Protein AF-A0A6L7U9J9-F1 (afdb_monomer)

Foldseek 3Di:
DFDKADLCRLCVQQVHHSVVVVVCCVVVVQNFDADPVGGGTDTVVSLVVP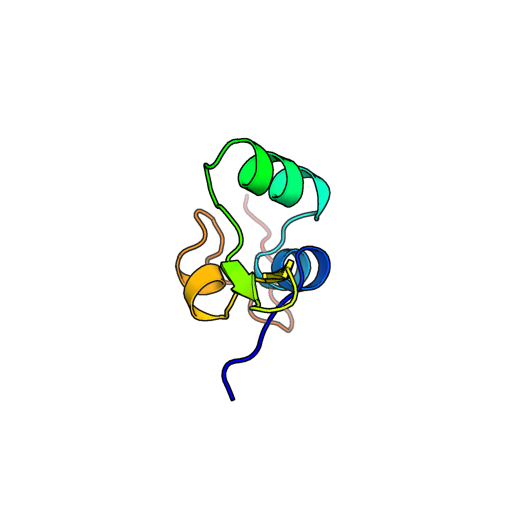VSSDDPPPDDDDDDDD

Nearest PDB structures (foldseek):
  6ama-assembly1_B  TM=6.549E-01  e=4.134E-02  Streptomyces venezuelae
  5i44-assembly4_F-2  TM=6.941E-01  e=7.243E-02  Bacillus subtilis subsp. subtilis str. 168
  6amk-assembly1_B  TM=6.425E-01  e=9.587E-02  Streptomyces venezuelae
  6amk-assembly1_A  TM=6.748E-01  e=1.802E-01  Streptomyces venezuelae
  6ama-assembly1_A  TM=6.621E-01  e=2.744E-01  Streptomyces venezuelae

Mean predicted aligned error: 8.78 Å

pLDDT: mean 78.72, std 17.71, range [36.75, 92.38]

Secondary structure (DSSP, 8-state):
---EE-HHHHHHHTT--HHHHHHHHHTTSSPPEE-TTS-EEEEHHHHHTSTT-----SS-------

Solvent-accessible surface area (backbone atoms only — not comparable to full-atom values): 4179 Å² total; per-residue (Å²): 131,85,63,74,25,43,61,62,56,43,14,66,58,41,78,40,64,44,66,66,50,55,50,27,34,72,74,58,79,54,58,63,46,70,47,99,86,73,45,64,30,43,39,64,74,50,41,70,64,36,90,81,26,70,83,67,69,87,78,86,78,88,80,87,78,134

Structure (mmCIF, N/C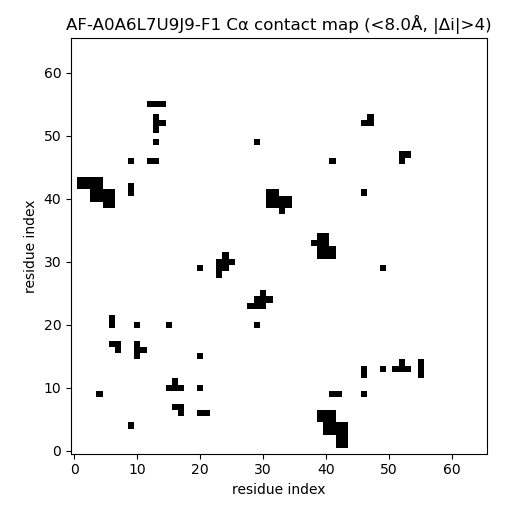A/C/O backbone):
data_AF-A0A6L7U9J9-F1
#
_entry.id   AF-A0A6L7U9J9-F1
#
loop_
_atom_site.group_PDB
_atom_site.id
_atom_site.type_symbol
_atom_site.label_atom_id
_atom_site.label_alt_id
_atom_site.label_comp_id
_atom_site.label_asym_id
_atom_site.label_entity_id
_atom_site.label_seq_id
_atom_site.pdbx_PDB_ins_code
_atom_site.Cartn_x
_atom_site.Cartn_y
_atom_site.Cartn_z
_atom_site.occupancy
_atom_site.B_iso_or_equiv
_atom_site.auth_seq_id
_atom_site.auth_comp_id
_atom_site.auth_asym_id
_atom_site.auth_atom_id
_atom_site.pdbx_PDB_model_num
ATOM 1 N N . MET A 1 1 ? -13.070 -10.547 8.370 1.00 53.00 1 MET A N 1
ATOM 2 C CA . MET A 1 1 ? -12.217 -9.360 8.580 1.00 53.00 1 MET A CA 1
ATOM 3 C C . MET A 1 1 ? -11.414 -9.205 7.312 1.00 53.00 1 MET A C 1
ATOM 5 O O . MET A 1 1 ? -10.732 -10.159 6.964 1.00 53.00 1 MET A O 1
ATOM 9 N N . ASP A 1 2 ? -11.557 -8.094 6.595 1.00 67.94 2 ASP A N 1
ATOM 10 C CA . ASP A 1 2 ? -10.691 -7.810 5.451 1.00 67.94 2 ASP A CA 1
ATOM 11 C C . ASP A 1 2 ? -9.231 -7.801 5.905 1.00 67.94 2 ASP A C 1
ATOM 13 O O . ASP A 1 2 ? -8.883 -7.163 6.905 1.00 67.94 2 ASP A O 1
ATOM 17 N N . GLU A 1 3 ? -8.390 -8.549 5.198 1.00 81.69 3 GLU A N 1
ATOM 18 C CA . GLU A 1 3 ? -6.964 -8.588 5.484 1.00 81.69 3 GLU A CA 1
ATOM 19 C C . GLU A 1 3 ? -6.351 -7.224 5.143 1.00 81.69 3 GLU A C 1
ATOM 21 O O . GLU A 1 3 ? -6.521 -6.696 4.040 1.00 81.69 3 GLU A O 1
ATOM 26 N N . ILE A 1 4 ? -5.681 -6.624 6.130 1.00 89.25 4 ILE A N 1
ATOM 27 C CA . ILE A 1 4 ? -5.034 -5.320 5.994 1.00 89.25 4 ILE A CA 1
ATOM 28 C C . ILE A 1 4 ? -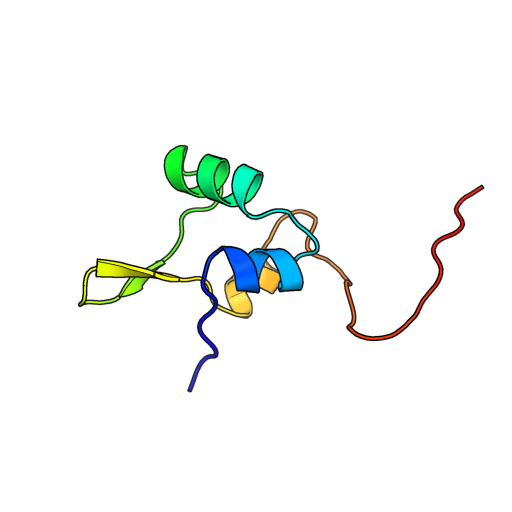3.521 -5.489 5.889 1.00 89.25 4 ILE A C 1
ATOM 30 O O . ILE A 1 4 ? -2.855 -5.975 6.803 1.00 89.25 4 ILE A O 1
ATOM 34 N N . TYR A 1 5 ? -2.962 -5.015 4.785 1.00 89.31 5 TYR A N 1
ATOM 35 C CA . TYR A 1 5 ? -1.541 -5.061 4.491 1.00 89.31 5 TYR A CA 1
ATOM 36 C C . TYR A 1 5 ? -0.876 -3.730 4.798 1.00 89.31 5 TYR A C 1
ATOM 38 O O . TYR A 1 5 ? -1.286 -2.672 4.321 1.00 89.31 5 TYR A O 1
ATOM 46 N N . ARG A 1 6 ? 0.231 -3.766 5.536 1.00 90.00 6 ARG A N 1
ATOM 47 C CA . ARG A 1 6 ? 1.169 -2.633 5.533 1.00 90.00 6 ARG A CA 1
ATOM 48 C C . ARG A 1 6 ? 1.938 -2.595 4.220 1.00 90.00 6 ARG A C 1
ATOM 50 O O . ARG A 1 6 ? 2.081 -3.620 3.570 1.00 90.00 6 ARG A O 1
ATOM 57 N N . ILE A 1 7 ? 2.536 -1.451 3.891 1.00 89.31 7 ILE A N 1
ATOM 58 C CA . ILE A 1 7 ? 3.316 -1.266 2.653 1.00 89.31 7 ILE A CA 1
ATOM 59 C C . ILE A 1 7 ? 4.331 -2.404 2.384 1.00 89.31 7 ILE A C 1
ATOM 61 O O . ILE A 1 7 ? 4.353 -2.892 1.258 1.00 89.31 7 ILE A O 1
ATOM 65 N N . PRO A 1 8 ? 5.115 -2.909 3.362 1.00 88.69 8 PRO A N 1
ATOM 66 C CA . PRO A 1 8 ? 6.009 -4.046 3.112 1.00 88.69 8 PRO A CA 1
ATOM 67 C C . PRO A 1 8 ? 5.281 -5.356 2.770 1.00 88.69 8 PRO A C 1
ATOM 69 O O . PRO A 1 8 ? 5.726 -6.091 1.895 1.00 88.69 8 PRO A O 1
ATOM 72 N N . GLN A 1 9 ? 4.157 -5.641 3.435 1.00 90.25 9 GLN A N 1
ATOM 73 C CA . GLN A 1 9 ? 3.343 -6.838 3.178 1.00 90.25 9 GLN A CA 1
ATOM 74 C C . GLN A 1 9 ? 2.629 -6.736 1.830 1.00 90.25 9 GLN A C 1
ATOM 76 O O . GLN A 1 9 ? 2.620 -7.687 1.058 1.00 90.25 9 GLN A O 1
ATOM 81 N N . PHE A 1 10 ? 2.098 -5.553 1.522 1.00 91.12 10 PHE A N 1
ATOM 82 C CA . PHE A 1 10 ? 1.504 -5.247 0.230 1.00 91.12 10 PHE A CA 1
ATOM 83 C C . PHE A 1 10 ? 2.530 -5.420 -0.890 1.00 91.12 10 PHE A C 1
ATOM 85 O O . PHE A 1 10 ? 2.242 -6.057 -1.893 1.00 91.12 10 PHE A O 1
ATOM 92 N N . GLY A 1 11 ? 3.759 -4.943 -0.677 1.00 90.50 11 GLY A N 1
ATOM 93 C CA . GLY A 1 11 ? 4.871 -5.153 -1.596 1.00 90.50 11 GLY A CA 1
ATOM 94 C C . GLY A 1 11 ? 5.168 -6.622 -1.868 1.00 90.50 11 GLY A C 1
ATOM 95 O O . GLY A 1 11 ? 5.276 -7.011 -3.027 1.00 90.50 11 GLY A O 1
ATOM 96 N N . ALA A 1 12 ? 5.213 -7.458 -0.831 1.00 89.75 12 ALA A N 1
ATOM 97 C CA . ALA A 1 12 ? 5.354 -8.901 -1.017 1.00 89.75 12 ALA A CA 1
ATOM 98 C C . ALA A 1 12 ? 4.183 -9.504 -1.817 1.00 89.75 12 ALA A C 1
ATOM 100 O O . ALA A 1 12 ? 4.406 -10.388 -2.640 1.00 89.75 12 ALA A O 1
ATOM 101 N N . ARG A 1 13 ? 2.958 -8.998 -1.620 1.00 88.81 13 ARG A N 1
ATOM 102 C CA . ARG A 1 13 ? 1.750 -9.460 -2.321 1.00 88.81 13 ARG A CA 1
ATOM 103 C C . ARG A 1 13 ? 1.761 -9.123 -3.812 1.00 88.81 13 ARG A C 1
ATOM 105 O O . ARG A 1 13 ? 1.396 -9.967 -4.618 1.00 88.81 13 ARG A O 1
ATOM 112 N N . VAL A 1 14 ? 2.198 -7.916 -4.174 1.00 87.88 14 VAL A N 1
ATOM 113 C CA . VAL A 1 14 ? 2.200 -7.425 -5.567 1.00 87.88 14 VAL A CA 1
ATOM 114 C C . VAL A 1 14 ? 3.563 -7.557 -6.262 1.00 87.88 14 VAL A C 1
ATOM 116 O O . VAL A 1 14 ? 3.779 -6.963 -7.315 1.00 87.88 14 VAL A O 1
ATOM 119 N N . GLY A 1 15 ?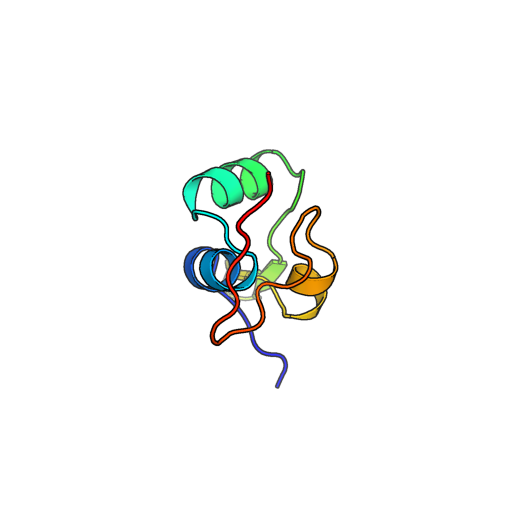 4.515 -8.285 -5.666 1.00 88.25 15 GLY A N 1
ATOM 120 C CA . GLY A 1 15 ? 5.849 -8.487 -6.244 1.00 88.25 15 GLY A CA 1
ATOM 121 C C . GLY A 1 15 ? 6.685 -7.204 -6.358 1.00 88.25 15 GLY A C 1
ATOM 122 O O . GLY A 1 15 ? 7.469 -7.044 -7.294 1.00 88.25 15 GLY A O 1
ATOM 123 N N . ARG A 1 16 ? 6.522 -6.256 -5.427 1.00 86.25 16 ARG A N 1
ATO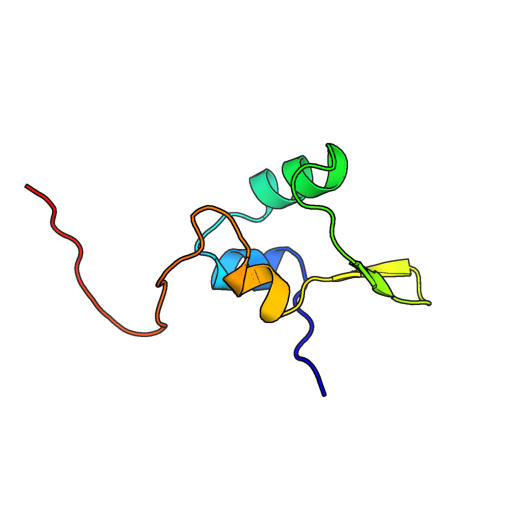M 124 C CA . ARG A 1 16 ? 7.157 -4.931 -5.477 1.00 86.25 16 ARG A CA 1
ATOM 125 C C . ARG A 1 16 ? 7.870 -4.572 -4.178 1.00 86.25 16 ARG A C 1
ATOM 127 O O . ARG A 1 16 ? 7.370 -4.782 -3.080 1.00 86.25 16 ARG A O 1
ATOM 134 N N . SER A 1 17 ? 9.023 -3.920 -4.294 1.00 89.00 17 SER A N 1
ATOM 135 C CA . SER A 1 17 ? 9.720 -3.364 -3.132 1.00 89.00 17 SER A CA 1
ATOM 136 C C . SER A 1 17 ? 8.912 -2.246 -2.462 1.00 89.00 17 SER A C 1
ATOM 138 O O . SER A 1 17 ? 8.239 -1.451 -3.122 1.00 89.00 17 SER A O 1
ATOM 140 N N . ALA A 1 18 ? 9.057 -2.119 -1.141 1.00 87.81 18 ALA A N 1
ATOM 141 C CA . ALA A 1 18 ? 8.372 -1.093 -0.352 1.00 87.81 18 ALA A CA 1
ATOM 142 C C . ALA A 1 18 ? 8.734 0.344 -0.775 1.00 87.81 18 ALA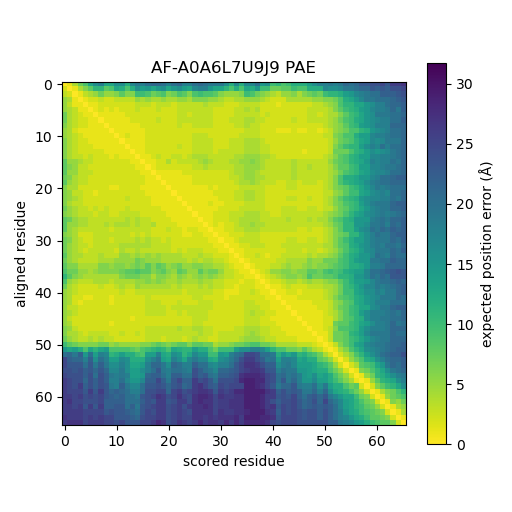 A C 1
ATOM 144 O O . ALA A 1 18 ? 7.899 1.240 -0.695 1.00 87.81 18 ALA A O 1
ATOM 145 N N . HIS A 1 19 ? 9.964 0.584 -1.243 1.00 90.00 19 HIS A N 1
ATOM 146 C CA . HIS A 1 19 ? 10.422 1.930 -1.602 1.00 90.00 19 HIS A CA 1
ATOM 147 C C . HIS A 1 19 ? 9.617 2.555 -2.766 1.00 90.00 19 HIS A C 1
ATOM 149 O O . HIS A 1 19 ? 9.046 3.625 -2.560 1.00 90.00 19 HIS A O 1
ATOM 155 N N . PRO A 1 20 ? 9.463 1.903 -3.940 1.00 88.44 20 PRO A N 1
ATOM 156 C CA . PRO A 1 20 ? 8.544 2.360 -4.986 1.00 88.44 20 PRO A CA 1
ATOM 157 C C . PRO A 1 20 ? 7.109 2.596 -4.503 1.00 88.44 20 PRO A C 1
ATOM 159 O O . PRO A 1 20 ? 6.484 3.574 -4.903 1.00 88.44 20 PRO A O 1
ATOM 162 N N . LEU A 1 21 ? 6.591 1.733 -3.626 1.00 89.62 21 LEU A N 1
ATOM 163 C CA . LEU A 1 21 ? 5.242 1.879 -3.071 1.00 89.62 21 LEU A CA 1
ATOM 164 C C . LEU A 1 21 ? 5.118 3.127 -2.189 1.00 89.62 21 LEU A C 1
ATO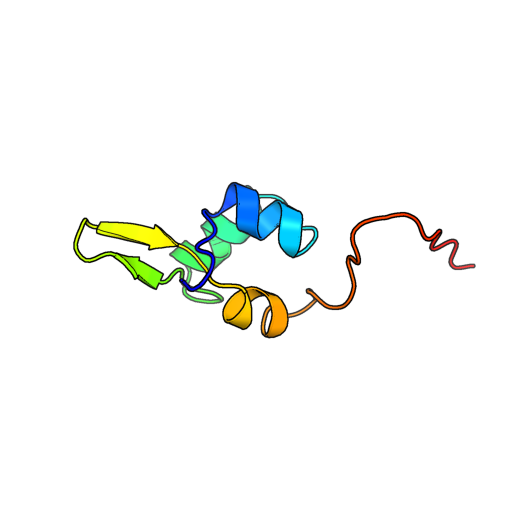M 166 O O . LEU A 1 21 ? 4.143 3.859 -2.296 1.00 89.62 21 LEU A O 1
ATOM 170 N N . HIS A 1 22 ? 6.136 3.442 -1.385 1.00 90.19 22 HIS A N 1
ATOM 171 C CA . HIS A 1 22 ? 6.183 4.692 -0.621 1.00 90.19 22 HIS A CA 1
ATOM 172 C C . HIS A 1 22 ? 6.252 5.944 -1.501 1.00 90.19 22 HIS A C 1
ATOM 174 O O . HIS A 1 22 ? 5.795 7.006 -1.078 1.00 90.19 22 HIS A O 1
ATOM 180 N N . VAL A 1 23 ? 6.865 5.852 -2.683 1.00 90.94 23 VAL A N 1
ATOM 181 C CA . VAL A 1 23 ? 6.875 6.951 -3.657 1.00 90.94 23 VAL A CA 1
ATOM 182 C C . VAL A 1 23 ? 5.482 7.122 -4.266 1.00 90.94 23 VAL A C 1
ATOM 184 O O . VAL A 1 23 ? 4.994 8.247 -4.322 1.00 90.94 23 VAL A O 1
ATOM 187 N N . MET A 1 24 ? 4.820 6.019 -4.636 1.00 90.44 24 MET A N 1
ATOM 188 C CA . MET A 1 24 ? 3.451 6.019 -5.173 1.00 90.44 24 MET A CA 1
ATOM 189 C C . MET A 1 24 ? 2.394 6.495 -4.165 1.00 90.44 24 MET A C 1
ATOM 191 O O . MET A 1 24 ? 1.440 7.170 -4.544 1.00 90.44 24 MET A O 1
ATOM 195 N N . ASP A 1 25 ? 2.574 6.181 -2.881 1.00 89.75 25 ASP A N 1
ATOM 196 C CA . ASP A 1 25 ? 1.730 6.700 -1.801 1.00 89.75 25 ASP A CA 1
ATOM 197 C C . ASP A 1 25 ? 1.897 8.219 -1.657 1.00 89.75 25 ASP A C 1
ATOM 199 O O . ASP A 1 25 ? 0.920 8.961 -1.586 1.00 89.75 25 ASP A O 1
ATOM 203 N N . ARG A 1 26 ? 3.146 8.705 -1.672 1.00 89.94 26 ARG A N 1
ATOM 204 C CA . ARG A 1 26 ? 3.455 10.133 -1.504 1.00 89.94 26 ARG A CA 1
ATOM 205 C C . ARG A 1 26 ? 3.050 10.999 -2.691 1.00 89.94 26 ARG A C 1
ATOM 207 O O . ARG A 1 26 ? 2.673 12.146 -2.482 1.00 89.94 26 ARG A O 1
ATOM 214 N N . ASN A 1 27 ? 3.156 10.484 -3.913 1.00 92.38 27 ASN A N 1
ATOM 215 C CA . ASN A 1 27 ? 2.799 11.226 -5.122 1.00 92.38 27 ASN A CA 1
ATOM 216 C C . ASN A 1 27 ? 1.315 11.064 -5.516 1.00 92.38 27 ASN A C 1
ATOM 218 O O . ASN A 1 27 ? 0.887 11.663 -6.497 1.00 92.38 27 ASN A O 1
ATOM 222 N N . GLY A 1 28 ? 0.545 10.251 -4.778 1.00 89.12 28 GLY A N 1
ATOM 223 C CA . GLY A 1 28 ? -0.882 10.025 -5.015 1.00 89.12 28 GLY A CA 1
ATOM 224 C C . GLY A 1 28 ? -1.215 9.081 -6.175 1.00 89.12 28 GLY A C 1
ATOM 225 O O . GLY A 1 28 ? -2.388 8.942 -6.506 1.00 89.12 28 GLY A O 1
ATOM 226 N N . THR A 1 29 ? -0.227 8.412 -6.780 1.00 89.56 29 THR A N 1
ATOM 227 C CA . THR A 1 29 ? -0.454 7.442 -7.872 1.00 89.56 29 THR A CA 1
ATOM 228 C C . THR A 1 29 ? -1.189 6.203 -7.370 1.00 89.56 29 THR A C 1
ATOM 230 O O . THR A 1 29 ? -2.074 5.683 -8.043 1.00 89.56 29 THR A O 1
ATOM 233 N N . PHE A 1 30 ? -0.821 5.724 -6.182 1.00 88.88 30 PHE A N 1
ATOM 234 C CA . PHE A 1 30 ? -1.490 4.604 -5.527 1.00 88.88 30 PHE A CA 1
ATOM 235 C C . PHE A 1 30 ? -1.503 4.849 -4.012 1.00 88.88 30 PHE A C 1
ATOM 237 O O . PHE A 1 30 ? -0.646 4.334 -3.289 1.00 88.88 30 PHE A O 1
ATOM 244 N N . PRO A 1 31 ? -2.410 5.717 -3.530 1.00 89.69 31 PRO A N 1
ATOM 245 C CA . PRO A 1 31 ? -2.427 6.125 -2.134 1.00 89.69 31 PRO A CA 1
ATOM 246 C C . PRO A 1 31 ? -2.904 4.984 -1.234 1.00 89.69 31 PRO A C 1
ATOM 248 O O . PRO A 1 31 ? -3.872 4.284 -1.541 1.00 89.69 31 PRO A O 1
ATOM 251 N N . ALA A 1 32 ? -2.247 4.815 -0.089 1.00 89.94 32 ALA A N 1
ATOM 252 C CA . ALA A 1 32 ? -2.709 3.915 0.952 1.00 89.94 32 ALA A CA 1
ATOM 253 C C . ALA A 1 32 ? -3.967 4.462 1.637 1.00 89.94 32 ALA A C 1
ATOM 255 O O . ALA A 1 32 ? -4.179 5.672 1.769 1.00 89.94 32 ALA A O 1
ATOM 256 N N . ARG A 1 33 ? -4.793 3.546 2.137 1.00 89.88 33 ARG A N 1
ATOM 257 C CA . ARG A 1 33 ? -5.924 3.871 3.006 1.00 89.88 33 ARG A CA 1
ATOM 258 C C . ARG A 1 33 ? -5.432 4.189 4.411 1.00 89.88 33 ARG A C 1
ATOM 260 O O . ARG A 1 33 ? -4.363 3.746 4.826 1.00 89.88 33 ARG A O 1
ATOM 267 N N . TRP A 1 34 ? -6.243 4.927 5.161 1.00 89.38 34 TRP A N 1
ATOM 268 C CA . TRP A 1 34 ? -5.920 5.362 6.517 1.00 89.38 34 TRP A CA 1
ATOM 269 C C . TRP A 1 34 ? -6.875 4.742 7.526 1.00 89.38 34 TRP A C 1
ATOM 271 O O . TRP A 1 34 ? -8.090 4.743 7.332 1.00 89.38 34 TRP A O 1
ATOM 281 N N . THR A 1 35 ? -6.335 4.179 8.605 1.00 86.44 35 THR A N 1
ATOM 282 C CA . THR A 1 35 ? -7.148 3.798 9.762 1.00 86.44 35 THR A CA 1
ATOM 283 C C . THR A 1 35 ? -7.553 5.054 10.531 1.00 86.44 35 THR A C 1
ATOM 285 O O . THR A 1 35 ? -6.866 6.074 10.468 1.00 86.44 35 THR A O 1
ATOM 288 N N . ALA A 1 36 ? -8.602 4.963 11.353 1.00 87.06 36 ALA A N 1
ATOM 289 C CA . ALA A 1 36 ? -8.969 6.036 12.285 1.00 87.06 36 ALA A CA 1
ATOM 290 C C . ALA A 1 36 ? -7.820 6.419 13.244 1.00 87.06 36 ALA A C 1
ATOM 292 O O . ALA A 1 36 ? -7.750 7.538 13.733 1.00 87.06 36 ALA A O 1
ATOM 293 N N . THR A 1 37 ? -6.884 5.493 13.476 1.00 87.44 37 THR A N 1
ATOM 294 C CA . THR A 1 37 ? -5.668 5.692 14.279 1.00 87.44 37 THR A CA 1
ATOM 295 C C . THR A 1 37 ? -4.486 6.274 13.492 1.00 87.44 37 THR A C 1
ATOM 297 O O . THR A 1 37 ? -3.379 6.341 14.020 1.00 87.44 37 THR A O 1
ATOM 300 N N . GLY A 1 38 ? -4.681 6.667 12.229 1.00 86.25 38 GLY A N 1
ATOM 301 C CA . GLY A 1 38 ? -3.650 7.303 11.404 1.00 86.25 38 GLY A CA 1
ATOM 302 C C . GLY A 1 38 ? -2.615 6.342 10.809 1.00 86.25 38 GLY A C 1
ATOM 303 O O . GLY A 1 38 ? -1.530 6.769 10.415 1.00 86.25 38 GLY A O 1
ATOM 304 N N . ARG A 1 39 ? -2.905 5.038 10.733 1.00 86.81 39 ARG A N 1
ATOM 305 C CA . ARG A 1 39 ? -2.015 4.061 10.086 1.00 86.81 39 ARG A CA 1
ATOM 306 C C . ARG A 1 39 ? -2.380 3.872 8.621 1.00 86.81 39 ARG A C 1
ATOM 308 O O . ARG A 1 39 ? -3.546 3.684 8.293 1.00 86.81 39 ARG A O 1
ATOM 315 N N . ARG A 1 40 ? -1.356 3.838 7.768 1.00 90.00 40 ARG A N 1
ATOM 316 C CA . ARG A 1 40 ? -1.484 3.508 6.344 1.00 90.00 40 ARG A CA 1
ATOM 317 C C . ARG A 1 40 ? -1.615 1.999 6.132 1.00 90.00 40 ARG A C 1
ATOM 319 O O . ARG A 1 40 ? -0.820 1.240 6.696 1.00 90.00 40 ARG A O 1
ATOM 326 N N . TYR A 1 41 ? -2.571 1.581 5.308 1.00 91.81 41 TYR A N 1
ATOM 327 C CA . TYR A 1 41 ? -2.780 0.185 4.924 1.00 91.81 41 TYR A CA 1
ATOM 328 C C . TYR A 1 41 ? -3.328 0.046 3.497 1.00 91.81 41 TYR A C 1
ATOM 330 O O . TYR A 1 41 ? -3.898 0.979 2.935 1.00 91.81 41 TYR A O 1
ATOM 338 N N . HIS A 1 42 ? -3.173 -1.150 2.944 1.00 91.50 42 HIS A N 1
ATOM 339 C CA . HIS A 1 42 ? -3.800 -1.615 1.713 1.00 91.50 42 HIS A CA 1
ATOM 340 C C . HIS A 1 42 ? -4.626 -2.865 2.009 1.00 91.50 42 HIS A C 1
ATOM 342 O O . HIS A 1 42 ? -4.457 -3.500 3.048 1.00 91.50 42 HIS A O 1
ATOM 348 N N . THR A 1 43 ? -5.521 -3.213 1.104 1.00 91.88 43 THR A N 1
ATOM 349 C CA . THR A 1 43 ? -6.381 -4.396 1.185 1.00 91.88 43 THR A CA 1
ATOM 350 C C . THR A 1 43 ? -6.107 -5.330 0.017 1.00 91.88 43 THR A C 1
ATOM 352 O O . THR A 1 43 ? -5.449 -4.953 -0.953 1.00 91.88 43 THR A O 1
ATOM 355 N N . GLU A 1 44 ? -6.644 -6.543 0.072 1.00 88.75 44 GLU A N 1
ATOM 356 C CA . GLU A 1 44 ? -6.566 -7.471 -1.059 1.00 88.75 44 GLU A CA 1
ATOM 357 C C . GLU A 1 44 ? -7.212 -6.892 -2.329 1.00 88.75 44 GLU A C 1
ATOM 359 O O . GLU A 1 44 ? -6.685 -7.031 -3.429 1.00 88.75 44 GLU A O 1
ATOM 364 N N . ALA A 1 45 ? -8.305 -6.138 -2.182 1.00 88.69 45 ALA A N 1
ATOM 365 C CA . ALA A 1 45 ? -8.923 -5.435 -3.302 1.00 88.69 45 ALA A CA 1
ATOM 366 C C . ALA A 1 45 ? -7.978 -4.405 -3.949 1.00 88.69 45 ALA A C 1
ATOM 368 O O . ALA A 1 45 ? -8.061 -4.169 -5.152 1.00 88.69 45 ALA A O 1
ATOM 369 N N . ASP A 1 46 ? -7.074 -3.801 -3.174 1.00 89.56 46 ASP A N 1
ATOM 370 C CA . ASP A 1 46 ? -6.052 -2.898 -3.705 1.00 89.56 46 ASP A CA 1
ATOM 371 C C . ASP A 1 46 ? -4.970 -3.686 -4.459 1.00 89.56 46 ASP A C 1
ATOM 373 O O . ASP A 1 46 ? -4.499 -3.227 -5.496 1.00 89.56 46 ASP A O 1
ATOM 377 N N . ALA A 1 47 ? -4.618 -4.889 -3.992 1.00 88.62 47 ALA A N 1
ATOM 378 C CA . ALA A 1 47 ? -3.635 -5.743 -4.658 1.00 88.62 47 ALA A CA 1
ATOM 379 C C . ALA A 1 47 ? -4.135 -6.181 -6.041 1.00 88.62 47 ALA A C 1
ATOM 381 O O . ALA A 1 47 ? -3.408 -6.045 -7.020 1.00 88.62 47 ALA A O 1
ATOM 382 N N . LEU A 1 48 ? -5.409 -6.577 -6.139 1.00 87.31 48 LEU A N 1
ATOM 383 C CA . LEU A 1 48 ? -6.067 -6.938 -7.403 1.00 87.31 48 LEU A CA 1
ATOM 384 C C . LEU A 1 48 ? -6.177 -5.772 -8.397 1.00 87.31 48 LEU A C 1
ATOM 386 O O . LEU A 1 48 ? -6.315 -5.983 -9.599 1.00 87.31 48 LEU A O 1
ATOM 390 N N . ARG A 1 49 ? -6.157 -4.531 -7.903 1.00 87.00 49 ARG A N 1
ATOM 391 C CA . ARG A 1 49 ? -6.233 -3.311 -8.723 1.00 87.00 49 ARG A CA 1
ATOM 392 C C . ARG A 1 49 ? -4.860 -2.718 -9.017 1.00 87.00 49 ARG A C 1
ATOM 394 O O . ARG A 1 49 ? -4.782 -1.720 -9.735 1.00 87.00 49 ARG A O 1
ATOM 401 N N . PHE A 1 50 ? -3.797 -3.273 -8.440 1.00 86.50 50 PHE A N 1
ATOM 402 C CA . PHE A 1 50 ? -2.463 -2.719 -8.572 1.00 86.50 50 PHE A CA 1
ATOM 403 C C . PHE A 1 50 ? -1.963 -2.916 -10.012 1.00 86.50 50 PHE A C 1
ATOM 405 O O . PHE A 1 50 ? -1.928 -4.048 -10.501 1.00 86.50 50 PHE A O 1
ATOM 412 N N . PRO A 1 51 ? -1.574 -1.846 -10.726 1.00 75.38 51 PRO A N 1
ATOM 413 C CA . PRO A 1 51 ? -1.099 -1.964 -12.100 1.00 75.38 51 PRO A CA 1
ATOM 414 C C . PRO A 1 51 ? 0.216 -2.757 -12.130 1.00 75.38 51 PRO A C 1
ATOM 416 O O . PRO A 1 51 ? 1.213 -2.353 -11.534 1.00 75.38 51 PRO A O 1
ATOM 419 N N . GLY A 1 52 ? 0.203 -3.908 -12.808 1.00 70.94 52 GLY A N 1
ATOM 420 C CA . GLY A 1 52 ? 1.316 -4.868 -12.813 1.00 70.94 52 GLY A CA 1
ATOM 421 C C . GLY A 1 52 ? 1.305 -5.870 -11.650 1.00 70.94 52 GLY A C 1
ATOM 422 O O . GLY A 1 52 ? 2.223 -6.675 -11.547 1.00 70.94 52 GLY A O 1
ATOM 423 N N . GLY A 1 53 ? 0.279 -5.838 -10.795 1.00 59.38 53 GLY A N 1
ATOM 424 C CA . GLY A 1 53 ? -0.002 -6.829 -9.755 1.00 59.38 53 GLY A CA 1
ATOM 425 C C . GLY A 1 53 ? -0.994 -7.879 -10.249 1.00 59.38 53 GLY A C 1
ATOM 426 O O . GLY A 1 53 ? -2.078 -8.016 -9.696 1.00 59.38 53 GLY A O 1
ATOM 427 N N . GLY A 1 54 ? -0.645 -8.576 -11.327 1.00 51.62 54 GLY A N 1
ATOM 428 C CA . GLY A 1 54 ? -1.349 -9.770 -11.785 1.00 51.62 54 GLY A CA 1
ATOM 429 C C . GLY A 1 54 ? -0.423 -10.965 -11.612 1.00 51.62 54 GLY A C 1
ATOM 430 O O . GLY A 1 54 ? 0.683 -10.950 -12.141 1.00 51.62 54 GLY A O 1
ATOM 431 N N . ASP A 1 55 ? -0.863 -11.954 -10.837 1.00 50.38 55 ASP A N 1
ATOM 432 C CA . ASP A 1 55 ? -0.263 -13.290 -10.757 1.00 50.38 55 ASP A CA 1
ATOM 433 C C . ASP A 1 55 ? 1.167 -13.381 -10.198 1.00 50.38 55 ASP A C 1
ATOM 435 O O . ASP A 1 55 ? 2.055 -13.983 -10.795 1.00 50.38 55 ASP A O 1
ATOM 439 N N . VAL A 1 56 ? 1.380 -12.922 -8.962 1.00 50.28 56 VAL A N 1
ATOM 440 C CA . VAL A 1 56 ? 2.314 -13.653 -8.088 1.00 50.28 56 VAL A CA 1
ATOM 441 C C . VAL A 1 56 ? 1.476 -14.559 -7.199 1.00 50.28 56 VAL A C 1
ATOM 443 O O . VAL A 1 56 ? 1.236 -14.292 -6.021 1.00 50.28 56 VAL A O 1
ATOM 446 N N . ALA A 1 57 ? 0.979 -15.638 -7.809 1.00 43.25 57 ALA A N 1
ATOM 447 C CA . ALA A 1 57 ? 0.533 -16.796 -7.057 1.00 43.25 57 ALA A CA 1
ATOM 448 C C . ALA A 1 57 ? 1.667 -17.178 -6.089 1.00 43.25 57 ALA A C 1
ATOM 450 O O . ALA A 1 57 ? 2.819 -17.320 -6.518 1.00 43.25 57 ALA A O 1
ATOM 451 N N . PRO A 1 58 ? 1.403 -17.318 -4.779 1.00 54.38 58 PRO A N 1
ATOM 452 C CA . PRO A 1 58 ? 2.395 -17.921 -3.922 1.00 54.38 58 PRO A CA 1
ATOM 453 C C . PRO A 1 58 ? 2.557 -19.359 -4.421 1.00 54.38 58 PRO A C 1
ATOM 455 O O . PRO A 1 58 ? 1.566 -20.069 -4.581 1.00 54.38 58 PRO A O 1
ATOM 458 N N . GLN A 1 59 ? 3.812 -19.783 -4.573 1.00 50.06 59 GLN A N 1
ATOM 459 C CA . GLN A 1 59 ? 4.258 -21.155 -4.855 1.00 50.06 59 GLN A CA 1
ATOM 460 C C . GLN A 1 59 ? 4.473 -21.480 -6.344 1.00 50.06 59 GLN A C 1
ATOM 462 O O . GLN A 1 59 ? 3.611 -22.017 -7.024 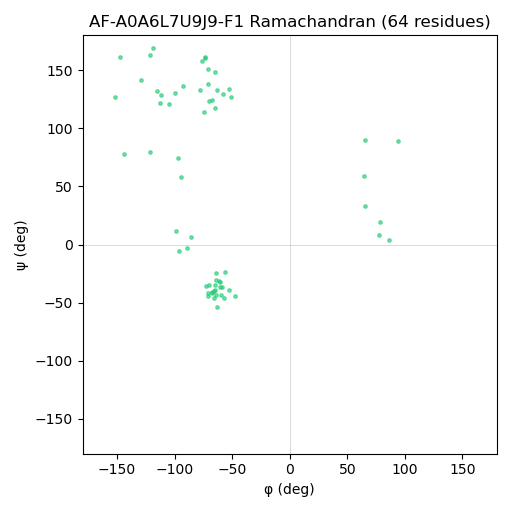1.00 50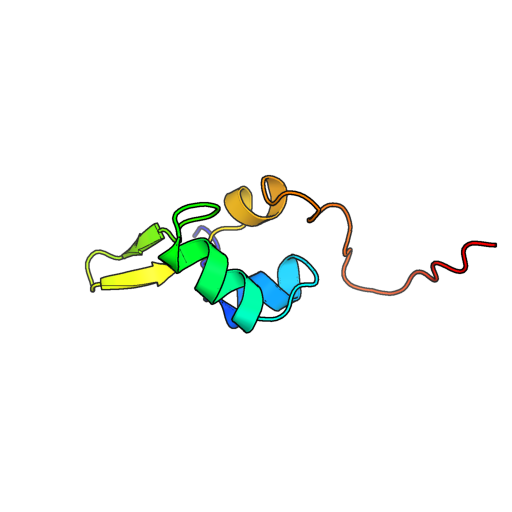.06 59 GLN A O 1
ATOM 467 N N . GLY A 1 60 ? 5.707 -21.218 -6.792 1.00 44.31 60 GLY A N 1
ATOM 468 C CA . GLY A 1 60 ? 6.394 -21.977 -7.836 1.00 44.31 60 GLY A CA 1
ATOM 469 C C . GLY A 1 60 ? 5.789 -21.928 -9.236 1.00 44.31 60 GLY A C 1
ATOM 470 O O . GLY A 1 60 ? 5.083 -22.846 -9.624 1.00 44.31 60 GLY A O 1
ATOM 471 N N . LEU A 1 61 ? 6.201 -20.966 -10.062 1.00 44.81 61 LEU A N 1
ATOM 472 C CA . LEU A 1 61 ? 6.308 -21.233 -11.493 1.00 44.81 61 LEU A CA 1
ATOM 473 C C . LEU A 1 61 ? 7.384 -20.353 -12.130 1.00 44.81 61 LEU A C 1
ATOM 475 O O . LEU A 1 61 ? 7.415 -19.137 -11.971 1.00 44.81 61 LEU A O 1
ATOM 479 N N . THR A 1 62 ? 8.286 -21.033 -12.822 1.00 44.28 62 THR A N 1
ATOM 480 C CA . THR A 1 62 ? 9.293 -20.485 -13.721 1.00 44.28 62 THR A CA 1
ATOM 481 C C . THR A 1 62 ? 8.661 -19.557 -14.760 1.00 44.28 62 THR A C 1
ATOM 483 O O . THR A 1 62 ? 7.674 -19.912 -15.398 1.00 44.28 62 THR A O 1
ATOM 486 N N . ALA A 1 63 ? 9.265 -18.391 -14.962 1.00 40.03 63 ALA A N 1
ATOM 487 C CA . ALA A 1 63 ? 9.107 -17.617 -16.183 1.00 40.03 63 ALA A CA 1
ATOM 488 C C . ALA A 1 63 ? 10.501 -17.444 -16.793 1.00 40.03 63 ALA A C 1
ATOM 490 O O . ALA A 1 63 ? 11.171 -16.431 -16.610 1.00 40.03 63 ALA A O 1
ATOM 491 N N . VAL A 1 64 ? 10.958 -18.493 -17.478 1.00 44.44 64 VAL A N 1
ATOM 492 C CA . VAL A 1 64 ? 11.909 -18.342 -18.579 1.00 44.44 64 VAL A CA 1
ATOM 493 C C . VAL A 1 64 ? 11.099 -17.778 -19.739 1.00 44.44 64 VAL A C 1
ATOM 495 O O . VAL A 1 64 ? 10.212 -18.461 -20.244 1.00 44.44 64 VAL A O 1
ATOM 498 N N . CYS A 1 65 ? 11.392 -16.549 -20.150 1.00 36.75 65 CYS A N 1
ATOM 499 C CA . CYS A 1 65 ? 10.975 -16.052 -21.456 1.00 36.75 65 CYS A CA 1
ATOM 500 C C . CYS A 1 65 ? 12.218 -15.860 -22.326 1.00 36.75 65 CYS A C 1
ATOM 502 O O . CYS A 1 65 ? 13.206 -15.275 -21.877 1.00 36.75 65 CYS A O 1
ATOM 504 N N . CYS A 1 66 ? 12.127 -16.452 -23.518 1.00 42.84 66 CYS A N 1
ATOM 505 C CA . CYS A 1 66 ? 13.093 -16.486 -24.611 1.00 42.84 66 CYS A CA 1
ATOM 506 C C . CYS A 1 66 ? 13.404 -15.110 -25.204 1.00 42.84 66 CYS A C 1
ATOM 508 O O . CYS A 1 66 ? 12.532 -14.216 -25.122 1.00 42.84 66 CYS A O 1
#

Radius of gyration: 13.04 Å; Cα contacts (8 Å, |Δi|>4): 67; chains: 1; bounding box: 25×33×39 Å

Sequence (66 aa):
MDEIYRIPQFGARVGRSAHPLHVMDRNGTFPARWTATGRRYHTEADALRFPGGGDVAPQGLTAVCC